Pr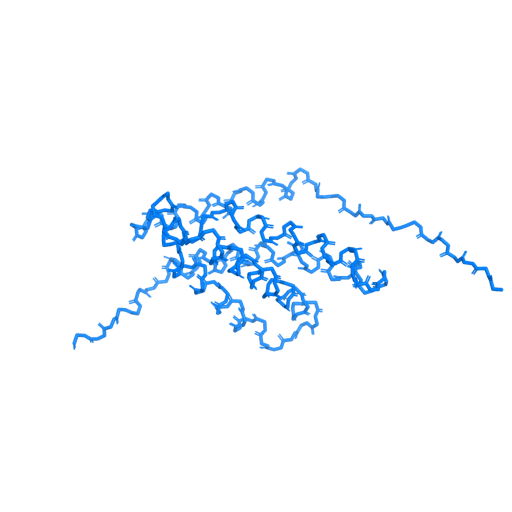otein AF-A0A970MXS3-F1 (afdb_monomer_lite)

Secondary structure (DSSP, 8-state):
-----------PPPHHHHHHHHHHHHHHHHHHHHTT--GGG-TGGGS-HHHHHHHHHHHHHHHHHHHHHHHTT-TTHHHHHHHHHHHHHHTT--HHHHHHHHHHHHHHHHHHS-HHHHHHHHHHHHHHHHHHHHHHHHHHHS---PPP-

Radius of gyration: 16.92 Å; chains: 1; bounding box: 48×37×48 Å

Foldseek 3Di:
DDDPPDPDPPPDDDPVLVVLLVVLLVLLVVLCVVLVHDLVPFLLVVDDPVVNVVVLVVLLVLLLVLLVCQLVVPPCNVVSLLVSLVVCVNRSHHSVSLVVSLVVNLVCLCPPDDPVVSSSSNVSSSVSSSVSSVSNSCVSVDDPPDPDD

Structure (mmCIF, N/CA/C/O backbone):
data_AF-A0A970MXS3-F1
#
_entry.id   AF-A0A970MXS3-F1
#
loop_
_atom_site.group_PDB
_atom_site.id
_atom_site.type_symbol
_atom_site.label_atom_id
_atom_site.label_alt_id
_atom_site.label_comp_id
_atom_site.label_asym_id
_atom_site.label_entity_id
_atom_site.label_seq_id
_atom_site.pdbx_PDB_ins_code
_atom_site.Cartn_x
_atom_site.Cartn_y
_atom_site.Cartn_z
_atom_site.occupancy
_atom_site.B_iso_or_equiv
_atom_site.auth_seq_id
_atom_site.auth_comp_id
_atom_site.auth_asym_id
_atom_site.auth_atom_id
_atom_site.pdbx_PDB_model_num
ATOM 1 N N . MET A 1 1 ? 20.635 -20.385 -32.161 1.00 42.00 1 MET A N 1
ATOM 2 C CA . MET A 1 1 ? 20.250 -19.265 -31.277 1.00 42.00 1 MET A CA 1
ATOM 3 C C . MET A 1 1 ? 20.892 -19.535 -29.928 1.00 42.00 1 MET A C 1
ATOM 5 O O . MET A 1 1 ? 20.682 -20.619 -29.404 1.00 42.00 1 MET A O 1
ATOM 9 N N . GLN A 1 2 ? 21.766 -18.649 -29.449 1.00 39.31 2 GLN A N 1
ATOM 10 C CA . GLN A 1 2 ? 22.330 -18.735 -28.097 1.00 39.31 2 GLN A CA 1
ATOM 11 C C . GLN A 1 2 ? 21.378 -18.011 -27.134 1.00 39.31 2 GLN A C 1
ATOM 13 O O . GLN A 1 2 ? 20.968 -16.900 -27.472 1.00 39.31 2 GLN A O 1
ATOM 18 N N . PRO A 1 3 ? 21.031 -18.592 -25.974 1.00 46.53 3 PRO A N 1
ATOM 19 C CA . PRO A 1 3 ? 20.402 -17.838 -24.901 1.00 46.53 3 PRO A CA 1
ATOM 20 C C . PRO A 1 3 ? 21.452 -16.889 -24.314 1.00 46.53 3 PRO A C 1
ATOM 22 O O . PRO A 1 3 ? 22.537 -17.308 -23.907 1.00 46.53 3 PRO A O 1
ATOM 25 N N . THR A 1 4 ? 21.177 -15.591 -24.352 1.00 46.44 4 THR A N 1
ATOM 26 C CA . THR A 1 4 ? 21.972 -14.595 -23.635 1.00 46.44 4 THR A CA 1
ATOM 27 C C . THR A 1 4 ? 21.473 -14.539 -22.200 1.00 46.44 4 THR A C 1
ATOM 29 O O . THR A 1 4 ? 20.621 -13.713 -21.891 1.00 46.44 4 THR A O 1
ATOM 32 N N . ASP A 1 5 ? 22.007 -15.406 -21.340 1.00 49.50 5 ASP A N 1
ATOM 33 C CA . ASP A 1 5 ? 21.825 -15.317 -19.888 1.00 49.50 5 ASP A CA 1
ATOM 34 C C . ASP A 1 5 ? 22.522 -14.045 -19.383 1.00 49.50 5 ASP A C 1
ATOM 36 O O . ASP A 1 5 ? 23.700 -14.047 -19.011 1.00 49.50 5 ASP A O 1
ATOM 40 N N . LYS A 1 6 ? 21.817 -12.912 -19.421 1.00 47.44 6 LYS A N 1
ATOM 41 C CA . LYS A 1 6 ? 22.222 -11.742 -18.647 1.00 47.44 6 LYS A CA 1
ATOM 42 C C . LYS A 1 6 ? 21.765 -11.983 -17.209 1.00 47.44 6 LYS A C 1
ATOM 44 O O . LYS A 1 6 ? 20.573 -12.164 -16.988 1.00 47.44 6 LYS A O 1
ATOM 49 N N . PRO A 1 7 ? 22.669 -11.981 -16.217 1.00 45.78 7 PRO A N 1
ATOM 50 C CA . PRO A 1 7 ? 22.253 -12.127 -14.833 1.00 45.78 7 PRO A CA 1
ATOM 51 C C . PRO A 1 7 ? 21.389 -10.928 -14.428 1.00 45.78 7 PRO A C 1
ATOM 53 O O . PRO A 1 7 ? 21.851 -9.782 -14.452 1.00 45.78 7 PRO A O 1
ATOM 56 N N . ILE A 1 8 ? 20.144 -11.203 -14.032 1.00 46.97 8 ILE A N 1
ATOM 57 C CA . ILE A 1 8 ? 19.244 -10.223 -13.425 1.00 46.97 8 ILE A CA 1
ATOM 58 C C . ILE A 1 8 ? 19.921 -9.716 -12.152 1.00 46.97 8 ILE A C 1
ATOM 60 O O . ILE A 1 8 ? 20.069 -10.433 -11.160 1.00 46.97 8 ILE A O 1
ATOM 64 N N . THR A 1 9 ? 20.371 -8.463 -12.172 1.00 47.91 9 THR A N 1
ATOM 65 C CA . THR A 1 9 ? 20.892 -7.827 -10.963 1.00 47.91 9 THR A CA 1
ATOM 66 C C . THR A 1 9 ? 19.705 -7.296 -10.176 1.00 47.91 9 THR A C 1
ATOM 68 O O . THR A 1 9 ? 19.300 -6.148 -10.337 1.00 47.91 9 THR A O 1
ATOM 71 N N . ILE A 1 10 ? 19.129 -8.143 -9.322 1.00 52.66 10 ILE A N 1
ATOM 72 C CA . ILE A 1 10 ? 18.113 -7.715 -8.361 1.00 52.66 10 ILE A CA 1
ATOM 73 C C . ILE A 1 10 ? 18.782 -6.715 -7.415 1.00 52.66 10 ILE A C 1
ATOM 75 O O . ILE A 1 10 ? 19.562 -7.102 -6.537 1.00 52.66 10 ILE A O 1
ATOM 79 N N . GLN A 1 11 ? 18.491 -5.422 -7.585 1.00 56.94 11 GLN A N 1
ATOM 80 C CA . GLN A 1 11 ? 18.883 -4.423 -6.598 1.00 56.94 11 GLN A CA 1
ATOM 81 C C . GLN A 1 11 ? 18.167 -4.744 -5.289 1.00 56.94 11 GLN A C 1
ATOM 83 O O . GLN A 1 11 ? 16.942 -4.657 -5.172 1.00 56.94 11 GLN A O 1
ATOM 88 N N . ARG A 1 12 ? 18.952 -5.187 -4.307 1.00 62.56 12 ARG A N 1
ATOM 89 C CA . ARG A 1 12 ? 18.465 -5.400 -2.951 1.00 62.56 12 ARG A CA 1
ATOM 90 C C . ARG A 1 12 ? 18.256 -4.031 -2.302 1.00 62.56 12 ARG A C 1
ATOM 92 O O . ARG A 1 12 ? 19.135 -3.181 -2.462 1.00 62.56 12 ARG A O 1
ATOM 99 N N . PRO A 1 13 ? 17.154 -3.825 -1.559 1.00 67.69 13 PRO A N 1
ATOM 100 C CA . PRO A 1 13 ? 16.963 -2.606 -0.787 1.00 67.69 13 PRO A CA 1
ATOM 101 C C . PRO A 1 13 ? 18.188 -2.341 0.084 1.00 67.69 13 PRO A C 1
ATOM 103 O O . PRO A 1 13 ? 18.711 -3.251 0.737 1.00 67.69 13 PRO A O 1
ATOM 106 N N . THR A 1 14 ? 18.657 -1.102 0.093 1.00 79.81 14 THR A N 1
ATOM 107 C CA . THR A 1 14 ? 19.717 -0.689 1.004 1.00 79.81 14 THR A CA 1
ATOM 108 C C . THR A 1 14 ? 19.168 -0.571 2.427 1.00 79.81 14 THR A C 1
ATOM 110 O O . THR A 1 14 ? 17.960 -0.483 2.659 1.00 79.81 14 THR A O 1
ATOM 113 N N . LEU A 1 15 ? 20.060 -0.514 3.421 1.00 79.62 15 LEU A N 1
ATOM 114 C CA . LEU A 1 15 ? 19.661 -0.202 4.798 1.00 79.62 15 LEU A CA 1
ATOM 115 C C . LEU A 1 15 ? 18.953 1.162 4.895 1.00 79.62 15 LEU A C 1
ATOM 117 O O . LEU A 1 15 ? 18.089 1.342 5.750 1.00 79.62 15 LEU A O 1
ATOM 121 N N . ALA A 1 16 ? 19.319 2.117 4.035 1.00 80.75 16 ALA A N 1
ATOM 122 C CA . ALA A 1 16 ? 18.673 3.421 3.979 1.00 80.75 16 ALA A CA 1
ATOM 123 C C . ALA A 1 16 ? 17.228 3.308 3.468 1.00 80.75 16 ALA A C 1
ATOM 125 O O . ALA A 1 16 ? 16.335 3.891 4.077 1.00 80.75 16 ALA A O 1
ATOM 126 N N . ASP A 1 17 ? 16.989 2.491 2.438 1.00 76.75 17 ASP A N 1
ATOM 127 C CA . ASP A 1 17 ? 15.642 2.246 1.904 1.00 76.75 17 ASP A CA 1
ATOM 128 C C . ASP A 1 17 ? 14.747 1.570 2.947 1.00 76.75 17 ASP A C 1
ATOM 130 O O . ASP A 1 17 ? 13.606 1.978 3.156 1.00 76.75 17 ASP A O 1
ATOM 134 N N . ALA A 1 18 ? 15.288 0.580 3.666 1.00 81.06 18 ALA A N 1
ATOM 135 C CA . ALA A 1 18 ? 14.567 -0.100 4.738 1.00 81.06 18 ALA A CA 1
ATOM 136 C C . ALA A 1 18 ? 14.193 0.855 5.884 1.00 81.06 18 ALA A C 1
ATOM 138 O O . ALA A 1 18 ? 13.062 0.826 6.361 1.00 81.06 18 ALA A O 1
ATOM 139 N N . ARG A 1 19 ? 15.118 1.729 6.307 1.00 85.56 19 ARG A N 1
ATOM 140 C CA . ARG A 1 19 ? 14.845 2.748 7.335 1.00 85.56 19 ARG A CA 1
ATOM 141 C C . ARG A 1 19 ? 13.786 3.741 6.878 1.00 85.56 19 ARG A C 1
ATOM 143 O O . ARG A 1 19 ? 12.831 3.965 7.605 1.00 85.56 19 ARG A O 1
ATOM 150 N N . SER A 1 20 ? 13.916 4.262 5.659 1.00 86.94 20 SER A N 1
ATOM 151 C CA . SER A 1 20 ? 12.940 5.203 5.109 1.00 86.94 20 SER A CA 1
ATOM 152 C C . SER A 1 20 ? 11.537 4.598 5.035 1.00 86.94 20 SER A C 1
ATOM 154 O O . SER A 1 20 ? 10.559 5.299 5.291 1.00 86.94 20 SER A O 1
ATOM 156 N N . LEU A 1 21 ? 11.432 3.308 4.707 1.00 87.00 21 LEU A N 1
ATOM 157 C CA . LEU A 1 21 ? 10.156 2.604 4.685 1.00 87.00 21 LEU A CA 1
ATOM 158 C C . LEU A 1 21 ? 9.565 2.450 6.092 1.00 87.00 21 LEU A C 1
ATOM 160 O O . LEU A 1 21 ? 8.375 2.693 6.272 1.00 87.00 21 LEU A O 1
ATOM 164 N N . ILE A 1 22 ? 10.392 2.099 7.083 1.00 90.31 22 ILE A N 1
ATOM 165 C CA . ILE A 1 22 ? 9.977 2.011 8.491 1.00 90.31 22 ILE A CA 1
ATOM 166 C C . ILE A 1 22 ? 9.467 3.365 8.987 1.00 90.31 22 ILE A C 1
ATOM 168 O O . ILE A 1 22 ? 8.373 3.421 9.539 1.00 90.31 22 ILE A O 1
ATOM 172 N N . ASP A 1 23 ? 10.207 4.449 8.748 1.00 92.44 23 ASP A N 1
ATOM 173 C CA . ASP A 1 23 ? 9.807 5.791 9.183 1.00 92.44 23 ASP A CA 1
ATOM 174 C C . ASP A 1 23 ? 8.430 6.162 8.606 1.00 92.44 23 ASP A C 1
ATOM 176 O O . ASP A 1 23 ? 7.538 6.586 9.334 1.00 92.44 23 ASP A O 1
ATOM 180 N N . LYS A 1 24 ? 8.192 5.866 7.322 1.00 91.88 24 LYS A N 1
ATOM 181 C CA . LYS A 1 24 ? 6.896 6.113 6.669 1.00 91.88 24 LYS A CA 1
ATOM 182 C C . LYS A 1 24 ? 5.756 5.239 7.187 1.00 91.88 24 LYS A C 1
ATOM 184 O O . LYS A 1 24 ? 4.606 5.672 7.185 1.00 91.88 24 LYS A O 1
ATOM 189 N N . MET A 1 25 ? 6.041 4.010 7.613 1.00 93.81 25 MET A N 1
ATOM 190 C CA . MET A 1 25 ? 5.040 3.175 8.282 1.00 93.81 25 MET A CA 1
ATOM 191 C C . MET A 1 25 ? 4.671 3.741 9.652 1.00 93.81 25 MET A C 1
ATOM 193 O O . MET A 1 25 ? 3.494 3.754 10.002 1.00 93.81 25 MET A O 1
ATOM 197 N N . LEU A 1 26 ? 5.661 4.219 10.408 1.00 94.06 26 LEU A N 1
ATOM 198 C CA . LEU A 1 26 ? 5.432 4.852 11.704 1.00 94.06 26 LEU A CA 1
ATOM 199 C C . LEU A 1 26 ? 4.638 6.154 11.547 1.00 94.06 26 LEU A C 1
ATOM 201 O O . LEU A 1 26 ? 3.719 6.393 12.327 1.00 94.06 26 LEU A O 1
ATOM 205 N N . ASP A 1 27 ? 4.918 6.944 10.508 1.00 94.56 27 ASP A N 1
ATOM 206 C CA . ASP A 1 27 ? 4.131 8.133 10.168 1.00 94.56 27 ASP A CA 1
ATOM 207 C C . ASP A 1 27 ? 2.667 7.775 9.866 1.00 94.56 27 ASP A C 1
ATOM 209 O O . ASP A 1 27 ? 1.751 8.440 10.351 1.00 94.56 27 ASP A O 1
ATOM 213 N N . TYR A 1 28 ? 2.429 6.697 9.110 1.00 93.75 28 TYR A N 1
ATOM 214 C CA . TYR A 1 28 ? 1.083 6.189 8.833 1.00 93.75 28 TYR A CA 1
ATOM 215 C C . TYR A 1 28 ? 0.339 5.782 10.113 1.00 93.75 28 TYR A C 1
ATOM 217 O O . TYR A 1 28 ? -0.803 6.194 10.327 1.00 93.75 28 TYR A O 1
ATOM 225 N N . GLU A 1 29 ? 0.984 5.010 10.988 1.00 93.38 29 GLU A N 1
ATOM 226 C CA . GLU A 1 29 ? 0.389 4.587 12.260 1.00 93.38 29 GLU A CA 1
ATOM 227 C C . GLU A 1 29 ? 0.106 5.777 13.184 1.00 93.38 29 GLU A C 1
ATOM 229 O O . GLU A 1 29 ? -0.965 5.852 13.792 1.00 93.38 29 GLU A O 1
ATOM 234 N N . ALA A 1 30 ? 1.025 6.742 13.249 1.00 93.69 30 ALA A N 1
ATOM 235 C CA . ALA A 1 30 ? 0.845 7.969 14.013 1.00 93.69 30 ALA A CA 1
ATOM 236 C C . ALA A 1 30 ? -0.312 8.817 13.461 1.00 93.69 30 ALA A C 1
ATOM 238 O O . ALA A 1 30 ? -1.129 9.318 14.234 1.00 93.69 30 ALA A O 1
ATOM 239 N N . ALA A 1 31 ? -0.430 8.947 12.136 1.00 92.19 31 ALA A N 1
ATOM 240 C CA . ALA A 1 31 ? -1.533 9.660 11.495 1.00 92.19 31 ALA A CA 1
ATOM 241 C C . ALA A 1 31 ? -2.890 8.997 11.786 1.00 92.19 31 ALA A C 1
ATOM 243 O O . ALA A 1 31 ? -3.857 9.687 12.119 1.00 92.19 31 ALA A O 1
ATOM 244 N N . ALA A 1 32 ? -2.959 7.662 11.733 1.00 90.25 32 ALA A N 1
ATOM 245 C CA . ALA A 1 32 ? -4.165 6.912 12.077 1.00 90.25 32 ALA A CA 1
ATOM 246 C C . ALA A 1 32 ? -4.562 7.133 13.545 1.00 90.25 32 ALA A C 1
ATOM 248 O O . ALA A 1 32 ? -5.713 7.481 13.832 1.00 90.25 32 ALA A O 1
ATOM 249 N N . LEU A 1 33 ? -3.596 7.030 14.464 1.00 91.44 33 LEU A N 1
ATOM 250 C CA . LEU A 1 33 ? -3.806 7.277 15.890 1.00 91.44 33 LEU A CA 1
ATOM 251 C C . LEU A 1 33 ? -4.299 8.705 16.159 1.00 91.44 33 LEU A C 1
ATOM 253 O O . LEU A 1 33 ? -5.243 8.894 16.925 1.00 91.44 33 LEU A O 1
ATOM 257 N N . ASN A 1 34 ? -3.716 9.707 15.497 1.00 91.25 34 ASN A N 1
ATOM 258 C CA . ASN A 1 34 ? -4.123 11.110 15.629 1.00 91.25 34 ASN A CA 1
ATOM 259 C C . ASN A 1 34 ? -5.564 11.360 15.151 1.00 91.25 34 ASN A C 1
ATOM 261 O O . ASN A 1 34 ? -6.225 12.271 15.649 1.00 91.25 34 ASN A O 1
ATOM 265 N N . ARG A 1 35 ? -6.079 10.534 14.231 1.00 86.94 35 ARG A N 1
ATOM 266 C CA . ARG A 1 35 ? -7.492 10.528 13.816 1.00 86.94 35 ARG A CA 1
ATOM 267 C C . ARG A 1 35 ? -8.408 9.680 14.703 1.00 86.94 35 ARG A C 1
ATOM 269 O O . ARG A 1 35 ? -9.602 9.589 14.424 1.00 86.94 35 ARG A O 1
ATOM 276 N N . GLY A 1 36 ? -7.881 9.063 15.758 1.00 87.06 36 GLY A N 1
ATOM 277 C CA . GLY A 1 36 ? -8.635 8.156 16.623 1.00 87.06 36 GLY A CA 1
ATOM 278 C C . GLY A 1 36 ? -8.961 6.812 15.964 1.00 87.06 36 GLY A C 1
ATOM 279 O O . GLY A 1 36 ? -9.880 6.125 16.408 1.00 87.06 36 GLY A O 1
ATOM 280 N N . ILE A 1 37 ? -8.238 6.436 14.905 1.00 88.00 37 ILE A N 1
ATOM 281 C CA . ILE A 1 37 ? -8.378 5.134 14.254 1.00 88.00 37 ILE A CA 1
ATOM 282 C C . ILE A 1 37 ? -7.485 4.134 14.983 1.00 88.00 37 ILE A C 1
ATOM 284 O O . ILE A 1 37 ? -6.259 4.238 14.964 1.00 88.00 37 ILE A O 1
ATOM 288 N N . ASP A 1 38 ? -8.107 3.132 15.596 1.00 86.50 38 ASP A N 1
ATOM 289 C CA . ASP A 1 38 ? -7.399 2.001 16.182 1.00 86.50 38 ASP A CA 1
ATOM 290 C C . ASP A 1 38 ? -7.187 0.899 15.133 1.00 86.50 38 ASP A C 1
ATOM 292 O O . ASP A 1 38 ? -8.091 0.122 14.811 1.00 86.50 38 ASP A O 1
ATOM 296 N N . LEU A 1 39 ? -5.962 0.813 14.609 1.00 86.81 39 LEU A N 1
ATOM 297 C CA . LEU A 1 39 ? -5.576 -0.214 13.637 1.00 86.81 39 LEU A CA 1
ATOM 298 C C . LEU A 1 39 ? -5.611 -1.636 14.235 1.00 86.81 39 LEU A C 1
ATOM 300 O O . LEU A 1 39 ? -5.764 -2.607 13.489 1.00 86.81 39 LEU A O 1
ATOM 304 N N . SER A 1 40 ? -5.523 -1.785 15.564 1.00 83.00 40 SER A N 1
ATOM 305 C CA . SER A 1 40 ? -5.564 -3.093 16.237 1.00 83.00 40 SER A CA 1
ATOM 306 C C . SER A 1 40 ? -6.973 -3.696 16.308 1.00 83.00 40 SER A C 1
ATOM 308 O O . SER A 1 40 ? -7.116 -4.919 16.318 1.00 83.00 40 SER A O 1
ATOM 310 N N . SER A 1 41 ? -8.016 -2.858 16.264 1.00 83.00 41 SER A N 1
ATOM 311 C CA . SER A 1 41 ? -9.432 -3.255 16.203 1.00 83.00 41 SER A CA 1
ATOM 312 C C . SER A 1 41 ? -10.105 -2.886 14.869 1.00 83.00 41 SER A C 1
ATOM 314 O O . SER A 1 41 ? -11.325 -2.690 14.782 1.00 83.00 41 SER A O 1
ATOM 316 N N . SER A 1 42 ? -9.295 -2.834 13.807 1.00 85.56 42 SER A N 1
ATOM 317 C CA . SER A 1 42 ? -9.667 -2.411 12.454 1.00 85.56 42 SER A CA 1
ATOM 318 C C . SER A 1 42 ? -10.872 -3.145 11.865 1.00 85.56 42 SER A C 1
ATOM 320 O O . SER A 1 42 ? -11.155 -4.301 12.193 1.00 85.56 42 SER A O 1
ATOM 322 N N . ARG A 1 43 ? -11.563 -2.512 10.906 1.00 87.56 43 ARG A N 1
ATOM 323 C CA . ARG A 1 43 ? -12.599 -3.182 10.101 1.00 87.56 43 ARG A CA 1
ATOM 324 C C . ARG A 1 43 ? -12.034 -4.414 9.391 1.00 87.56 43 ARG A C 1
ATOM 326 O O . ARG A 1 43 ? -12.711 -5.437 9.339 1.00 87.56 43 ARG A O 1
ATOM 333 N N . PHE A 1 44 ? -10.785 -4.344 8.933 1.00 91.75 44 PHE A N 1
ATOM 334 C CA . PHE A 1 44 ? -10.057 -5.487 8.386 1.00 91.75 44 PHE A CA 1
ATOM 335 C C . PHE A 1 44 ? -10.018 -6.689 9.345 1.00 91.75 44 PHE A C 1
ATOM 337 O O . PHE A 1 44 ? -10.277 -7.817 8.928 1.00 91.75 44 PHE A O 1
ATOM 344 N N . SER A 1 45 ? -9.759 -6.466 10.640 1.00 89.50 45 SER A N 1
ATOM 345 C CA . SER A 1 45 ? -9.706 -7.541 11.646 1.00 89.50 45 SER A CA 1
ATOM 346 C C . SER A 1 45 ? -11.047 -8.258 11.862 1.00 89.50 45 SER A C 1
ATOM 348 O O . SER A 1 45 ? -11.067 -9.408 12.301 1.00 89.50 45 SER A O 1
ATOM 350 N N . LYS A 1 46 ? -12.162 -7.595 11.523 1.00 92.12 46 LYS A N 1
ATOM 351 C CA . LYS A 1 46 ? -13.533 -8.106 11.683 1.00 92.12 46 LYS A CA 1
ATOM 352 C C . LYS A 1 46 ? -14.014 -8.939 10.493 1.00 92.12 46 LYS A C 1
ATOM 354 O O . LYS A 1 46 ? -15.057 -9.578 10.595 1.00 92.12 46 LYS A O 1
ATOM 359 N N . LEU A 1 47 ? -13.277 -8.933 9.384 1.00 93.62 47 LEU A N 1
ATOM 360 C CA . LEU A 1 47 ? -13.576 -9.753 8.216 1.00 93.62 47 LEU A CA 1
ATOM 361 C C . LEU A 1 47 ? -13.335 -11.242 8.500 1.00 93.62 47 LEU A C 1
ATOM 363 O O . LEU A 1 47 ? -12.407 -11.637 9.217 1.00 93.62 47 LEU A O 1
ATOM 367 N N . THR A 1 48 ? -14.128 -12.095 7.859 1.00 96.50 48 THR A N 1
ATOM 368 C CA . THR A 1 48 ? -13.881 -13.538 7.820 1.00 96.50 48 THR A CA 1
ATOM 369 C C . THR A 1 48 ? -12.542 -13.848 7.148 1.00 96.50 48 THR A C 1
ATOM 371 O O . THR A 1 48 ? -11.917 -13.013 6.488 1.00 96.50 48 THR A O 1
ATOM 374 N N . SER A 1 49 ? -12.060 -15.084 7.296 1.00 95.62 49 SER A N 1
ATOM 375 C CA . SER A 1 49 ? -10.811 -15.477 6.634 1.00 95.62 49 SER A CA 1
ATOM 376 C C . SER A 1 49 ? -10.894 -15.379 5.106 1.00 95.62 49 SER A C 1
ATOM 378 O O . SER A 1 49 ? -9.904 -15.004 4.484 1.00 95.62 49 SER A O 1
ATOM 380 N N . ALA A 1 50 ? -12.047 -15.703 4.513 1.00 97.00 50 ALA A N 1
ATOM 381 C CA . ALA A 1 50 ? -12.247 -15.637 3.067 1.00 97.00 50 ALA A CA 1
ATOM 382 C C . ALA A 1 50 ? -12.287 -14.185 2.565 1.00 97.00 50 ALA A C 1
ATOM 384 O O . ALA A 1 50 ? -11.613 -13.852 1.596 1.00 97.00 50 ALA A O 1
ATOM 385 N N . GLU A 1 51 ? -13.000 -13.299 3.265 1.00 96.88 51 GLU A N 1
ATOM 386 C CA . GLU A 1 51 ? -13.053 -11.873 2.914 1.00 96.88 51 GLU A CA 1
ATOM 387 C C . GLU A 1 51 ? -11.677 -11.207 3.018 1.00 96.88 51 GLU A C 1
ATOM 389 O O . GLU A 1 51 ? -11.313 -10.414 2.154 1.00 96.88 51 GLU A O 1
ATOM 394 N N . ARG A 1 52 ? -10.867 -11.566 4.025 1.00 95.56 52 ARG A N 1
ATOM 395 C CA . ARG A 1 52 ? -9.483 -11.071 4.120 1.00 95.56 52 ARG A CA 1
ATOM 396 C C . ARG A 1 52 ? -8.617 -11.541 2.961 1.00 95.56 52 ARG A C 1
ATOM 398 O O . ARG A 1 52 ? -7.792 -10.772 2.486 1.00 95.56 52 ARG A O 1
ATOM 405 N N . GLN A 1 53 ? -8.772 -12.787 2.519 1.00 96.00 53 GLN A N 1
ATOM 406 C CA . GLN A 1 53 ? -8.032 -13.296 1.362 1.00 96.00 53 GLN A CA 1
ATOM 407 C C . GLN A 1 53 ? -8.438 -12.573 0.079 1.00 96.00 53 GLN A C 1
ATOM 409 O O . GLN A 1 53 ? -7.559 -12.162 -0.673 1.00 96.00 53 GLN A O 1
ATOM 414 N N . LEU A 1 54 ? -9.742 -12.366 -0.130 1.00 96.56 54 LEU A N 1
ATOM 415 C CA . LEU A 1 54 ? -10.258 -11.608 -1.267 1.00 96.56 54 LEU A CA 1
ATOM 416 C C . LEU A 1 54 ? -9.690 -10.183 -1.278 1.00 96.56 54 LEU A C 1
ATOM 418 O O . LEU A 1 54 ? -9.119 -9.760 -2.277 1.00 96.56 54 LEU A O 1
ATOM 422 N N . LEU A 1 55 ? -9.780 -9.479 -0.148 1.00 96.31 55 LEU A N 1
ATOM 423 C CA . LEU A 1 55 ? -9.290 -8.110 -0.037 1.00 96.31 55 LEU A CA 1
ATOM 424 C C . LEU A 1 55 ? -7.771 -8.025 -0.214 1.00 96.31 55 LEU A C 1
ATOM 426 O O . LEU A 1 55 ? -7.291 -7.119 -0.879 1.00 96.31 55 LEU A O 1
ATOM 430 N N . ARG A 1 56 ? -6.992 -8.964 0.337 1.00 96.94 56 ARG A N 1
ATOM 431 C CA . ARG A 1 56 ? -5.539 -9.008 0.099 1.00 96.94 56 ARG A CA 1
ATOM 432 C C . ARG A 1 56 ? -5.216 -9.203 -1.378 1.00 96.94 56 ARG A C 1
ATOM 434 O O . ARG A 1 56 ? -4.329 -8.529 -1.884 1.00 96.94 56 ARG A O 1
ATOM 441 N N . ALA A 1 57 ? -5.931 -10.093 -2.066 1.00 96.81 57 ALA A N 1
ATOM 442 C CA . ALA A 1 57 ? -5.745 -10.298 -3.499 1.00 96.81 57 ALA A CA 1
ATOM 443 C C . ALA A 1 57 ? -6.088 -9.030 -4.300 1.00 96.81 57 ALA A C 1
ATOM 445 O O . ALA A 1 57 ? -5.345 -8.658 -5.203 1.00 96.81 57 ALA A O 1
ATOM 446 N N . GLU A 1 58 ? -7.166 -8.337 -3.928 1.00 97.31 58 GLU A N 1
ATOM 447 C CA . GLU A 1 58 ? -7.556 -7.054 -4.519 1.00 97.31 58 GLU A CA 1
ATOM 448 C C . GLU A 1 58 ? -6.494 -5.971 -4.287 1.00 97.31 58 GLU A C 1
ATOM 450 O O . GLU A 1 58 ? -6.060 -5.329 -5.236 1.00 97.31 58 GLU A O 1
ATOM 455 N N . LEU A 1 59 ? -6.005 -5.822 -3.052 1.00 97.50 59 LEU A N 1
ATOM 456 C CA . LEU A 1 59 ? -4.951 -4.864 -2.712 1.00 97.50 59 LEU A CA 1
ATOM 457 C C . LEU A 1 59 ? -3.660 -5.132 -3.493 1.00 97.50 59 LEU A C 1
ATOM 459 O O . LEU A 1 59 ? -3.010 -4.190 -3.939 1.00 97.50 59 LEU A O 1
ATOM 463 N N . VAL A 1 60 ? -3.293 -6.402 -3.676 1.00 96.94 60 VAL A N 1
ATOM 464 C CA . VAL A 1 60 ? -2.126 -6.793 -4.477 1.00 96.94 60 VAL A CA 1
ATOM 465 C C . VAL A 1 60 ? -2.331 -6.428 -5.946 1.00 96.94 60 VAL A C 1
ATOM 467 O O . VAL A 1 60 ? -1.454 -5.812 -6.548 1.00 96.94 60 VAL A O 1
ATOM 470 N N . ALA A 1 61 ? -3.494 -6.738 -6.521 1.00 95.62 61 ALA A N 1
ATOM 471 C CA . ALA A 1 61 ? -3.803 -6.385 -7.905 1.00 95.62 61 ALA A CA 1
ATOM 472 C C . ALA A 1 61 ? -3.797 -4.861 -8.129 1.00 95.62 61 ALA A C 1
ATOM 474 O O . ALA A 1 61 ? -3.179 -4.377 -9.079 1.00 95.62 61 ALA A O 1
ATOM 475 N N . ASP A 1 62 ? -4.421 -4.099 -7.230 1.00 96.06 62 ASP A N 1
ATOM 476 C CA . ASP A 1 62 ? -4.436 -2.636 -7.284 1.00 96.06 62 ASP A CA 1
ATOM 477 C C . ASP A 1 62 ? -3.026 -2.051 -7.163 1.00 96.06 62 ASP A C 1
ATOM 479 O O . ASP A 1 62 ? -2.668 -1.129 -7.894 1.00 96.06 62 ASP A O 1
ATOM 483 N N . TYR A 1 63 ? -2.194 -2.606 -6.279 1.00 96.44 63 TYR A N 1
ATOM 484 C CA . TYR A 1 63 ? -0.818 -2.159 -6.098 1.00 96.44 63 TYR A CA 1
ATOM 485 C C . TYR A 1 63 ? 0.050 -2.424 -7.336 1.00 96.44 63 TYR A C 1
ATOM 487 O O . TYR A 1 63 ? 0.855 -1.576 -7.739 1.00 96.44 63 TYR A O 1
ATOM 495 N N . ILE A 1 64 ? -0.112 -3.589 -7.966 1.00 93.56 64 ILE A N 1
ATOM 496 C CA . ILE A 1 64 ? 0.549 -3.908 -9.234 1.00 93.56 64 ILE A CA 1
ATOM 497 C C . ILE A 1 64 ? 0.116 -2.894 -10.299 1.00 93.56 64 ILE A C 1
ATOM 499 O O . ILE A 1 64 ? 0.974 -2.264 -10.920 1.00 93.56 64 ILE A O 1
ATOM 503 N N . ASN A 1 65 ? -1.189 -2.652 -10.450 1.00 92.31 65 ASN A N 1
ATOM 504 C CA . ASN A 1 65 ? -1.719 -1.663 -11.393 1.00 92.31 65 ASN A CA 1
ATOM 505 C C . ASN A 1 65 ? -1.168 -0.254 -11.128 1.00 92.31 65 ASN A C 1
ATOM 507 O O . ASN A 1 65 ? -0.718 0.410 -12.060 1.00 92.31 65 ASN A O 1
ATOM 511 N N . LEU A 1 66 ? -1.106 0.175 -9.866 1.00 93.94 66 LEU A N 1
ATOM 512 C CA . LEU A 1 66 ? -0.476 1.435 -9.466 1.00 93.94 66 LEU A CA 1
ATOM 513 C C . LEU A 1 66 ? 0.991 1.510 -9.888 1.00 93.94 66 LEU A C 1
ATOM 515 O O . LEU A 1 66 ? 1.445 2.539 -10.390 1.00 93.94 66 LEU A O 1
ATOM 519 N N . SER A 1 67 ? 1.728 0.415 -9.712 1.00 92.50 67 SER A N 1
ATOM 520 C CA . SER A 1 67 ? 3.142 0.322 -10.081 1.00 92.50 67 SER A CA 1
ATOM 521 C C . SER A 1 67 ? 3.334 0.444 -11.596 1.00 92.50 67 SER A C 1
ATOM 523 O O . SER A 1 67 ? 4.252 1.138 -12.045 1.00 92.50 67 SE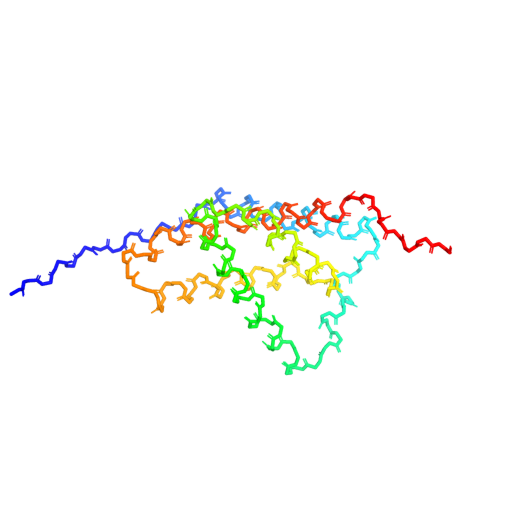R A O 1
ATOM 525 N N . PHE A 1 68 ? 2.438 -0.149 -12.389 1.00 89.69 68 PHE A N 1
ATOM 526 C CA . PHE A 1 68 ? 2.389 0.025 -13.843 1.00 89.69 68 PHE A CA 1
ATOM 527 C C . PHE A 1 68 ? 2.034 1.459 -14.249 1.00 89.69 68 PHE A C 1
ATOM 529 O O . PHE A 1 68 ? 2.738 2.046 -15.075 1.00 89.69 68 PHE A O 1
ATOM 536 N N . SER A 1 69 ? 0.978 2.038 -13.667 1.00 88.31 69 SER A N 1
ATOM 537 C CA . SER A 1 69 ? 0.555 3.421 -13.922 1.00 88.31 69 SER A CA 1
ATOM 538 C C . SER A 1 69 ? 1.689 4.402 -13.623 1.00 88.31 69 SER A C 1
ATOM 540 O O . SER A 1 69 ? 1.973 5.287 -14.431 1.00 88.31 69 SER A O 1
ATOM 542 N N . LYS A 1 70 ? 2.411 4.194 -12.515 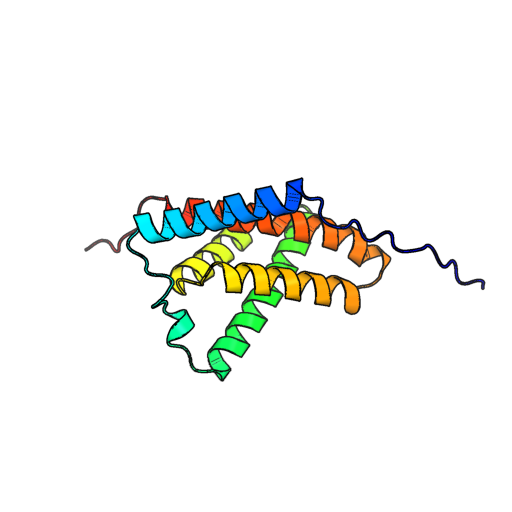1.00 85.56 70 LYS A N 1
ATOM 543 C CA . LYS A 1 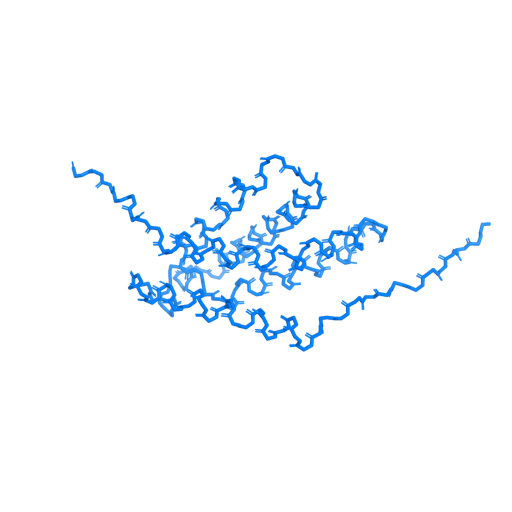70 ? 3.591 4.983 -12.152 1.00 85.56 70 LYS A CA 1
ATOM 544 C C . LYS A 1 70 ? 4.730 4.823 -13.153 1.00 85.56 70 LYS A C 1
ATOM 546 O O . LYS A 1 70 ? 5.310 5.823 -13.566 1.00 85.56 70 LYS A O 1
ATOM 551 N N . ASN A 1 71 ? 5.028 3.588 -13.564 1.00 85.62 71 ASN A N 1
ATOM 552 C CA . ASN A 1 71 ? 6.111 3.306 -14.509 1.00 85.62 71 ASN A CA 1
ATOM 553 C C . ASN A 1 71 ? 5.864 3.996 -15.858 1.00 85.62 71 ASN A C 1
ATOM 555 O O . ASN A 1 71 ? 6.765 4.569 -16.461 1.00 85.62 71 ASN A O 1
ATOM 559 N N . ARG A 1 72 ? 4.606 3.982 -16.311 1.00 86.81 72 ARG A N 1
ATOM 560 C CA . ARG A 1 72 ? 4.181 4.544 -17.599 1.00 86.81 72 ARG A CA 1
ATOM 561 C C . ARG A 1 72 ? 3.872 6.044 -17.544 1.00 86.81 72 ARG A C 1
ATOM 563 O O . ARG A 1 72 ? 3.440 6.589 -18.556 1.00 86.81 72 ARG A O 1
ATOM 570 N N . ALA A 1 73 ? 4.067 6.698 -16.393 1.00 81.19 73 ALA A N 1
ATOM 571 C CA . ALA A 1 73 ? 3.658 8.084 -16.145 1.00 81.19 73 ALA A CA 1
ATOM 572 C C . ALA A 1 73 ? 2.203 8.350 -16.585 1.00 81.19 73 ALA A C 1
ATOM 574 O O . ALA A 1 73 ? 1.898 9.354 -17.230 1.00 81.19 73 ALA A O 1
ATOM 575 N N . ALA A 1 74 ? 1.309 7.405 -16.286 1.00 80.19 74 ALA A N 1
ATOM 576 C CA . ALA A 1 74 ? -0.080 7.478 -16.699 1.00 80.19 74 ALA A CA 1
ATOM 577 C C . ALA A 1 74 ? -0.812 8.607 -15.955 1.00 80.19 74 ALA A C 1
ATOM 579 O O . ALA A 1 74 ? -0.649 8.789 -14.748 1.00 80.19 74 ALA A O 1
ATOM 580 N N . ASN A 1 75 ? -1.664 9.345 -16.673 1.00 80.25 75 ASN A N 1
ATOM 581 C CA . ASN A 1 75 ? -2.366 10.524 -16.143 1.00 80.25 75 ASN A CA 1
ATOM 582 C C . ASN A 1 75 ? -3.328 10.210 -14.982 1.00 80.25 75 ASN A C 1
ATOM 584 O O . ASN A 1 75 ? -3.790 11.125 -14.309 1.00 80.25 75 ASN A O 1
ATOM 588 N N . ASN A 1 76 ? -3.670 8.939 -14.774 1.00 87.56 76 ASN A N 1
ATOM 589 C CA . ASN A 1 76 ? -4.558 8.476 -13.713 1.00 87.56 76 ASN A CA 1
ATOM 590 C C . ASN A 1 76 ? -3.821 8.021 -12.446 1.00 87.56 76 ASN A C 1
ATOM 592 O O . ASN A 1 76 ? -4.496 7.648 -11.496 1.00 87.56 76 ASN A O 1
ATOM 596 N N . PHE A 1 77 ? -2.483 8.068 -12.392 1.00 90.50 77 PHE A N 1
ATOM 597 C CA . PHE A 1 77 ? -1.733 7.583 -11.227 1.00 90.50 77 PHE A CA 1
ATOM 598 C C . PHE A 1 77 ? -2.198 8.223 -9.910 1.00 90.50 77 PHE A C 1
ATOM 600 O O . PHE A 1 77 ? -2.450 7.506 -8.948 1.00 90.50 77 PHE A O 1
ATOM 607 N N . ASP A 1 78 ? -2.361 9.549 -9.872 1.00 89.62 78 ASP A N 1
ATOM 608 C CA . ASP A 1 78 ? -2.776 10.251 -8.649 1.00 89.62 78 ASP A CA 1
ATOM 609 C C . ASP A 1 78 ? -4.210 9.889 -8.231 1.00 89.62 78 ASP A C 1
ATOM 611 O O . ASP A 1 78 ? -4.503 9.773 -7.042 1.00 89.62 78 ASP A O 1
ATOM 615 N N . TYR A 1 79 ? -5.096 9.663 -9.206 1.00 90.25 79 TYR A N 1
ATOM 616 C CA . TYR A 1 79 ? -6.465 9.219 -8.950 1.00 90.25 79 TYR A CA 1
ATOM 617 C C . TYR A 1 79 ? -6.496 7.787 -8.407 1.00 90.25 79 TYR A C 1
ATOM 619 O O . TYR A 1 79 ? -7.119 7.530 -7.379 1.00 90.25 79 TYR A O 1
ATOM 627 N N . ASP A 1 80 ? -5.785 6.864 -9.057 1.00 92.81 80 ASP A N 1
ATOM 628 C CA . ASP A 1 80 ? -5.681 5.473 -8.615 1.00 92.81 80 ASP A CA 1
ATOM 629 C C . ASP A 1 80 ? -5.059 5.408 -7.209 1.00 92.81 80 ASP A C 1
ATOM 631 O O . ASP A 1 80 ? -5.506 4.637 -6.358 1.00 92.81 80 ASP A O 1
ATOM 635 N N . LEU A 1 81 ? -4.048 6.247 -6.944 1.00 94.75 81 LEU A N 1
ATOM 636 C CA . LEU A 1 81 ? -3.398 6.362 -5.641 1.00 94.75 81 LEU A CA 1
ATOM 637 C C . LEU A 1 81 ? -4.401 6.816 -4.584 1.00 94.75 81 LEU A C 1
ATOM 639 O O . LEU A 1 81 ? -4.471 6.212 -3.516 1.00 94.75 81 LEU A O 1
ATOM 643 N N . GLN A 1 82 ? -5.194 7.845 -4.883 1.00 93.38 82 GLN A N 1
ATOM 644 C CA . GLN A 1 82 ? -6.225 8.330 -3.975 1.00 93.38 82 GLN A CA 1
ATOM 645 C C . GLN A 1 82 ? -7.239 7.225 -3.646 1.00 93.38 82 GLN A C 1
ATOM 647 O O . GLN A 1 82 ? -7.481 6.974 -2.466 1.00 93.38 82 GLN A O 1
ATOM 652 N N . VAL A 1 83 ? -7.777 6.532 -4.655 1.00 93.38 83 VAL A N 1
ATOM 653 C CA . VAL A 1 83 ? -8.750 5.436 -4.474 1.00 93.38 83 VAL A CA 1
ATOM 654 C C . VAL A 1 83 ? -8.158 4.302 -3.634 1.00 93.38 83 VAL A C 1
ATOM 656 O O . VAL A 1 83 ? -8.813 3.760 -2.740 1.00 93.38 83 VAL A O 1
ATOM 659 N N . PHE A 1 84 ? -6.896 3.955 -3.881 1.00 95.69 84 PHE A N 1
ATOM 660 C CA . PHE A 1 84 ? -6.190 2.943 -3.105 1.00 95.69 84 PHE A CA 1
ATOM 661 C C . PHE A 1 84 ? -6.021 3.368 -1.640 1.00 95.69 84 PHE A C 1
ATOM 663 O O . PHE A 1 84 ? -6.332 2.602 -0.725 1.00 95.69 84 PHE A O 1
ATOM 670 N N . CYS A 1 85 ? -5.597 4.609 -1.397 1.00 95.12 85 CYS A N 1
ATOM 671 C CA . CYS A 1 85 ? -5.448 5.163 -0.054 1.00 95.12 85 CYS A CA 1
ATOM 672 C C . CYS A 1 85 ? -6.794 5.289 0.683 1.00 95.12 85 CYS A C 1
ATOM 674 O O . CYS A 1 85 ? -6.849 5.034 1.886 1.00 95.12 85 CYS A O 1
ATOM 676 N N . GLU A 1 86 ? -7.883 5.642 -0.004 1.00 92.75 86 GLU A N 1
ATOM 677 C CA . GLU A 1 86 ? -9.246 5.648 0.551 1.00 92.75 86 GLU A CA 1
ATOM 678 C C . GLU A 1 86 ? -9.656 4.246 1.013 1.00 92.75 86 GLU A C 1
ATOM 680 O O . GLU A 1 86 ? -10.029 4.070 2.172 1.00 92.75 86 GLU A O 1
ATOM 685 N N . LYS A 1 87 ? -9.460 3.220 0.173 1.00 94.44 87 LYS A N 1
ATOM 686 C CA . LYS A 1 87 ? -9.729 1.815 0.526 1.00 94.44 87 LYS A CA 1
ATOM 687 C C . LYS A 1 87 ? -8.953 1.368 1.768 1.00 94.44 87 LYS A C 1
ATOM 689 O O . LYS A 1 87 ? -9.509 0.716 2.655 1.00 94.44 87 LYS A O 1
ATOM 694 N N . ILE A 1 88 ? -7.675 1.737 1.858 1.00 94.38 88 ILE A N 1
ATOM 695 C CA . ILE A 1 88 ? -6.815 1.455 3.017 1.00 94.38 88 ILE A CA 1
ATOM 696 C C . ILE A 1 88 ? -7.370 2.107 4.287 1.00 94.38 88 ILE A C 1
ATOM 698 O O . ILE A 1 88 ? -7.457 1.454 5.332 1.00 94.38 88 ILE A O 1
ATOM 702 N N . CYS A 1 89 ? -7.758 3.381 4.199 1.00 89.75 89 CYS A N 1
ATOM 703 C CA . CYS A 1 89 ? -8.296 4.138 5.326 1.00 89.75 89 CYS A CA 1
ATOM 704 C C . CYS A 1 89 ? -9.657 3.590 5.784 1.00 89.75 89 CYS A C 1
ATOM 706 O O . CYS A 1 89 ? -9.849 3.359 6.980 1.00 89.75 89 CYS A O 1
ATOM 708 N N . ASP A 1 90 ? -10.557 3.293 4.845 1.00 90.06 90 ASP A N 1
ATOM 709 C CA . ASP A 1 90 ? -11.899 2.749 5.095 1.00 90.06 90 ASP A CA 1
ATOM 710 C C . ASP A 1 90 ? -11.872 1.372 5.762 1.00 90.06 90 ASP A C 1
ATOM 712 O O . ASP A 1 90 ? -12.759 1.012 6.545 1.00 90.06 90 ASP A O 1
ATOM 716 N N . MET A 1 91 ? -10.850 0.575 5.449 1.00 91.38 91 MET A N 1
ATOM 717 C CA . MET A 1 91 ? -10.621 -0.722 6.079 1.00 91.38 91 MET A CA 1
ATOM 718 C C . MET A 1 91 ? -9.835 -0.617 7.390 1.00 91.38 91 MET A C 1
ATOM 720 O O . MET A 1 91 ? -9.742 -1.612 8.120 1.00 91.38 91 MET A O 1
ATOM 724 N N . SER A 1 92 ? -9.309 0.574 7.700 1.00 91.88 92 SER A N 1
ATOM 725 C CA . SER A 1 92 ? -8.350 0.820 8.782 1.00 91.88 92 SER A CA 1
ATOM 726 C C . SER A 1 92 ? -7.213 -0.202 8.730 1.00 91.88 92 SER A C 1
ATOM 728 O O . SER A 1 92 ? -6.907 -0.866 9.719 1.00 91.88 92 SER A O 1
ATOM 730 N N . LEU A 1 93 ? -6.675 -0.417 7.528 1.00 94.06 93 LEU A N 1
ATOM 731 C CA . LEU A 1 93 ? -5.781 -1.529 7.248 1.00 94.06 93 LEU A CA 1
ATOM 732 C C . LEU A 1 93 ? -4.458 -1.371 8.024 1.00 94.06 93 LEU A C 1
ATOM 734 O O . LEU A 1 93 ? -3.789 -0.354 7.880 1.00 94.06 93 LEU A O 1
ATOM 738 N N . PRO A 1 94 ? -4.029 -2.360 8.823 1.00 92.75 94 PRO A N 1
ATOM 739 C CA . PRO A 1 94 ? -2.760 -2.263 9.536 1.00 92.75 94 PRO A CA 1
ATOM 740 C C . PRO A 1 94 ? -1.554 -2.098 8.599 1.00 92.75 94 PRO A C 1
ATOM 742 O O . PRO A 1 94 ? -1.499 -2.698 7.525 1.00 92.75 94 PRO A O 1
ATOM 745 N N . SER A 1 95 ? -0.532 -1.368 9.050 1.00 91.94 95 SER A N 1
ATOM 746 C CA . SER A 1 95 ? 0.703 -1.117 8.286 1.00 91.94 95 SER A CA 1
ATOM 747 C C . SER A 1 95 ? 1.384 -2.406 7.787 1.00 91.94 95 SER A C 1
ATOM 749 O O . SER A 1 95 ? 1.904 -2.454 6.674 1.00 91.94 95 SER A O 1
ATOM 751 N N . HIS A 1 96 ? 1.338 -3.488 8.569 1.00 91.06 96 HIS A N 1
ATOM 752 C CA . HIS A 1 96 ? 1.919 -4.777 8.189 1.00 91.06 96 HIS A CA 1
ATOM 753 C C . HIS A 1 96 ? 1.179 -5.457 7.026 1.00 91.06 96 HIS A C 1
ATOM 755 O O . HIS A 1 96 ? 1.810 -6.167 6.247 1.00 91.06 96 HIS A O 1
ATOM 761 N N . GLU A 1 97 ? -0.125 -5.220 6.860 1.00 94.56 97 GLU A N 1
ATOM 762 C CA . GLU A 1 97 ? -0.885 -5.702 5.697 1.00 94.56 97 GLU A CA 1
ATOM 763 C C . GLU A 1 97 ? -0.534 -4.895 4.436 1.00 94.56 97 GLU A C 1
ATOM 765 O O . GLU A 1 97 ? -0.459 -5.464 3.346 1.00 94.56 97 GLU A O 1
ATOM 770 N N . LEU A 1 98 ? -0.230 -3.597 4.572 1.00 92.81 98 LEU A N 1
ATOM 771 C CA . LEU A 1 98 ? 0.297 -2.780 3.468 1.00 92.81 98 LEU A CA 1
ATOM 772 C C . LEU A 1 98 ? 1.661 -3.286 2.998 1.00 92.81 98 LEU A C 1
ATOM 774 O O . LEU A 1 98 ? 1.895 -3.434 1.801 1.00 92.81 98 LEU A O 1
ATOM 778 N N . ILE A 1 99 ? 2.554 -3.602 3.937 1.00 92.12 99 ILE A N 1
ATOM 779 C CA . ILE A 1 99 ? 3.853 -4.195 3.603 1.00 92.12 99 ILE A CA 1
ATOM 780 C C . ILE A 1 99 ? 3.686 -5.581 2.989 1.00 92.12 99 ILE A C 1
ATOM 782 O O . ILE A 1 99 ? 4.347 -5.880 1.998 1.00 92.12 99 ILE A O 1
ATOM 786 N N . GLY A 1 100 ? 2.787 -6.408 3.524 1.00 93.94 100 GLY A N 1
ATOM 787 C CA . GLY A 1 100 ? 2.458 -7.704 2.932 1.00 93.94 100 GLY A CA 1
ATOM 788 C C . GLY A 1 100 ? 1.973 -7.573 1.486 1.00 93.94 100 GLY A C 1
ATOM 789 O O . GLY A 1 100 ? 2.432 -8.314 0.622 1.00 93.94 100 GLY A O 1
ATOM 790 N N . THR A 1 101 ? 1.121 -6.581 1.212 1.00 95.88 101 THR A N 1
ATOM 791 C CA . THR A 1 101 ? 0.632 -6.252 -0.136 1.00 95.88 101 THR A CA 1
ATOM 792 C C . THR A 1 101 ? 1.782 -5.891 -1.076 1.00 95.88 101 THR A C 1
ATOM 794 O O . THR A 1 101 ? 1.884 -6.446 -2.170 1.00 95.88 101 THR A O 1
ATOM 797 N N . TYR A 1 102 ? 2.687 -5.011 -0.642 1.00 94.12 102 TYR A N 1
ATOM 798 C CA . TYR A 1 102 ? 3.879 -4.641 -1.408 1.00 94.12 102 TYR A CA 1
ATOM 799 C C . TYR A 1 102 ? 4.777 -5.849 -1.704 1.00 94.12 102 TYR A C 1
ATOM 801 O O . TYR A 1 102 ? 5.159 -6.064 -2.853 1.00 94.12 102 TYR A O 1
ATOM 809 N N . LEU A 1 103 ? 5.089 -6.662 -0.692 1.00 92.44 103 LEU A N 1
A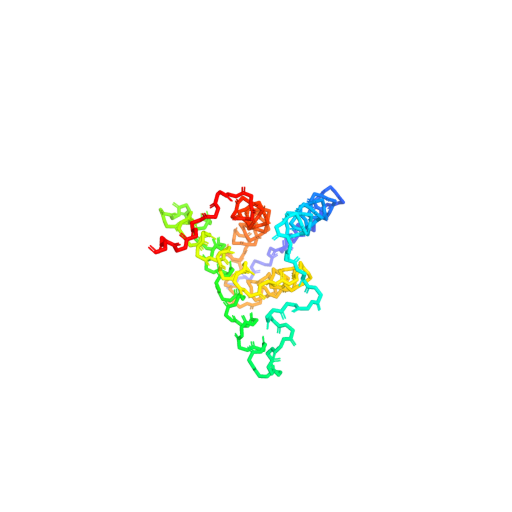TOM 810 C CA . LEU A 1 103 ? 5.969 -7.821 -0.852 1.00 92.44 103 LEU A CA 1
ATOM 811 C C . LEU A 1 103 ? 5.367 -8.870 -1.793 1.00 92.44 103 LEU A C 1
ATOM 813 O O . LEU A 1 103 ? 6.073 -9.371 -2.662 1.00 92.44 103 LEU A O 1
ATOM 817 N N . ALA A 1 104 ? 4.069 -9.155 -1.662 1.00 94.31 104 ALA A N 1
ATOM 818 C CA . ALA A 1 104 ? 3.366 -10.064 -2.564 1.00 94.31 104 ALA A CA 1
ATOM 819 C C . ALA A 1 104 ? 3.321 -9.527 -4.004 1.00 94.31 104 ALA A C 1
ATOM 821 O O . ALA A 1 104 ? 3.480 -10.289 -4.952 1.00 94.31 104 ALA A O 1
ATOM 822 N N . SER A 1 105 ? 3.166 -8.212 -4.175 1.00 94.31 105 SER A N 1
ATOM 823 C CA . SER A 1 105 ? 3.182 -7.580 -5.499 1.00 94.31 105 SER A CA 1
ATOM 824 C C . SER A 1 105 ? 4.545 -7.706 -6.175 1.00 94.31 105 SER A C 1
ATOM 826 O O . SER A 1 105 ? 4.610 -8.023 -7.358 1.00 94.31 105 SER A O 1
ATOM 828 N N . ILE A 1 106 ? 5.635 -7.487 -5.430 1.00 91.25 106 ILE A N 1
ATOM 829 C CA . ILE A 1 106 ? 7.001 -7.668 -5.943 1.00 91.25 106 ILE A CA 1
ATOM 830 C C . ILE A 1 106 ? 7.248 -9.117 -6.363 1.00 91.25 106 ILE A C 1
ATOM 832 O O . ILE A 1 106 ? 7.873 -9.332 -7.396 1.00 91.25 106 ILE A O 1
ATOM 836 N N . ASP A 1 107 ? 6.765 -10.086 -5.583 1.00 89.38 107 ASP A N 1
ATOM 837 C CA . ASP A 1 107 ? 6.910 -11.508 -5.904 1.00 89.38 107 ASP A CA 1
ATOM 838 C C . ASP A 1 107 ? 6.222 -11.841 -7.235 1.00 89.38 107 ASP A C 1
ATOM 840 O O . ASP A 1 107 ? 6.879 -12.330 -8.147 1.00 89.38 107 ASP A O 1
ATOM 844 N N . ILE A 1 108 ? 4.957 -11.436 -7.403 1.00 89.38 108 ILE A N 1
ATOM 845 C CA . ILE A 1 108 ? 4.192 -11.639 -8.647 1.00 89.38 108 ILE A CA 1
ATOM 846 C C . ILE A 1 108 ? 4.848 -10.934 -9.838 1.00 89.38 108 ILE A C 1
ATOM 848 O O . ILE A 1 108 ? 4.988 -11.525 -10.904 1.00 89.38 108 ILE A O 1
ATOM 852 N N . ILE A 1 109 ? 5.282 -9.678 -9.675 1.00 87.75 109 ILE A N 1
ATOM 853 C CA . ILE A 1 109 ? 5.988 -8.940 -10.736 1.00 87.75 109 ILE A CA 1
ATOM 854 C C . ILE A 1 109 ? 7.253 -9.689 -11.165 1.00 87.75 109 ILE A C 1
ATOM 856 O O . ILE A 1 109 ? 7.592 -9.701 -12.342 1.00 87.75 109 ILE A O 1
ATOM 860 N N . ASN A 1 110 ? 7.956 -10.311 -10.222 1.00 84.75 110 ASN A N 1
ATOM 861 C CA . ASN A 1 110 ? 9.195 -11.023 -10.495 1.00 84.75 110 ASN A CA 1
ATOM 862 C C . ASN A 1 110 ? 8.974 -12.428 -11.086 1.00 84.75 110 ASN A C 1
ATOM 864 O O . ASN A 1 110 ? 9.864 -12.927 -11.769 1.00 84.75 110 ASN A O 1
ATOM 868 N N . THR A 1 111 ? 7.847 -13.090 -10.806 1.00 83.31 111 THR A N 1
ATOM 869 C CA . THR A 1 111 ? 7.585 -14.462 -11.280 1.00 83.31 111 THR A CA 1
ATOM 870 C C . THR A 1 111 ? 6.748 -14.530 -12.551 1.00 83.31 111 THR A C 1
ATOM 872 O O . THR A 1 111 ? 6.939 -15.452 -13.342 1.00 83.31 111 THR A O 1
ATOM 875 N N . ASP A 1 112 ? 5.828 -13.583 -12.745 1.00 82.75 112 ASP A N 1
ATOM 876 C CA . ASP A 1 112 ? 4.735 -13.725 -13.715 1.00 82.75 112 ASP A CA 1
ATOM 877 C C . ASP A 1 112 ? 4.822 -12.723 -14.881 1.00 82.75 112 ASP A C 1
ATOM 879 O O . ASP A 1 112 ? 4.034 -12.812 -15.827 1.00 82.75 112 ASP A O 1
ATOM 883 N N . ILE A 1 113 ? 5.765 -11.775 -14.837 1.00 77.44 113 ILE A N 1
ATOM 884 C CA . ILE A 1 113 ? 5.987 -10.768 -15.885 1.00 77.44 113 ILE A CA 1
ATOM 885 C C . ILE A 1 113 ? 7.251 -11.112 -16.678 1.00 77.44 113 ILE A C 1
ATOM 887 O O . ILE A 1 113 ? 8.210 -11.659 -16.137 1.00 77.44 113 ILE A O 1
ATOM 891 N N . ASP A 1 114 ? 7.239 -10.787 -17.974 1.00 78.19 114 ASP A N 1
ATOM 892 C CA . ASP A 1 114 ? 8.407 -10.888 -18.851 1.00 78.19 114 ASP A CA 1
ATOM 893 C C . ASP A 1 114 ? 9.634 -10.195 -18.228 1.00 78.19 114 ASP A C 1
ATOM 895 O O . ASP A 1 114 ? 9.523 -9.083 -17.709 1.00 78.19 114 ASP A O 1
ATOM 899 N N . GLU A 1 115 ? 10.798 -10.853 -18.265 1.00 71.19 115 GLU A N 1
ATOM 900 C CA . GLU A 1 115 ? 12.003 -10.421 -17.541 1.00 71.19 115 GLU A CA 1
ATOM 901 C C . GLU A 1 115 ? 12.446 -8.991 -17.892 1.00 71.19 115 GLU A C 1
ATOM 903 O O . GLU A 1 115 ? 12.915 -8.263 -17.009 1.00 71.19 115 GLU A O 1
ATOM 908 N N . ASP A 1 116 ? 12.268 -8.568 -19.149 1.00 72.81 116 ASP A N 1
ATOM 909 C CA . ASP A 1 116 ? 12.652 -7.227 -19.596 1.00 72.81 116 ASP A CA 1
ATOM 910 C C . ASP A 1 116 ? 11.682 -6.154 -19.059 1.00 72.81 116 ASP A C 1
ATOM 912 O O . ASP A 1 116 ? 12.108 -5.050 -18.721 1.00 72.81 116 ASP A O 1
ATOM 916 N N . GLU A 1 117 ? 10.388 -6.470 -18.915 1.00 75.62 117 GLU A N 1
ATOM 917 C CA . GLU A 1 117 ? 9.390 -5.550 -18.341 1.00 75.62 117 GLU A CA 1
ATOM 918 C C . GLU A 1 117 ? 9.446 -5.551 -16.799 1.00 75.62 117 GLU A C 1
ATOM 920 O O . GLU A 1 117 ? 9.250 -4.515 -16.153 1.00 75.62 117 GLU A O 1
ATOM 925 N N . ALA A 1 118 ? 9.774 -6.697 -16.194 1.00 77.31 118 ALA A N 1
ATOM 926 C CA . ALA A 1 118 ? 9.815 -6.887 -14.749 1.00 77.31 118 ALA A CA 1
ATOM 927 C C . ALA A 1 118 ? 10.832 -5.962 -14.067 1.00 77.31 118 ALA A C 1
ATOM 929 O O . ALA A 1 118 ? 10.519 -5.372 -13.034 1.00 77.31 118 ALA A O 1
ATOM 930 N N . ALA A 1 119 ? 12.026 -5.772 -14.641 1.00 77.38 119 ALA A N 1
ATOM 931 C CA . ALA A 1 119 ? 13.063 -4.930 -14.039 1.00 77.38 119 ALA A CA 1
ATOM 932 C C . ALA A 1 119 ? 12.618 -3.462 -13.869 1.00 77.38 119 ALA A C 1
ATOM 934 O O . ALA A 1 119 ? 12.817 -2.871 -12.799 1.00 77.38 119 ALA A O 1
ATOM 935 N N . ASP A 1 120 ? 11.970 -2.900 -14.891 1.00 79.31 120 ASP A N 1
ATOM 936 C CA . ASP A 1 120 ? 11.472 -1.522 -14.877 1.00 79.31 120 ASP A CA 1
ATOM 937 C C . ASP A 1 120 ? 10.286 -1.372 -13.911 1.00 79.31 120 ASP A C 1
ATOM 939 O O . ASP A 1 120 ? 10.228 -0.443 -13.094 1.00 79.31 120 ASP A O 1
ATOM 943 N N . ILE A 1 121 ? 9.361 -2.337 -13.930 1.00 84.50 121 ILE A N 1
ATOM 944 C CA . ILE A 1 121 ? 8.194 -2.328 -13.043 1.00 84.50 121 ILE A CA 1
ATOM 945 C C . ILE A 1 121 ? 8.607 -2.532 -11.586 1.00 84.50 121 ILE A C 1
ATOM 947 O O . ILE A 1 121 ? 8.042 -1.884 -10.710 1.00 84.50 121 ILE A O 1
ATOM 951 N N . MET A 1 122 ? 9.603 -3.371 -11.293 1.00 84.38 122 MET A N 1
ATOM 952 C CA . MET A 1 122 ? 10.086 -3.613 -9.929 1.00 84.38 122 MET A CA 1
ATOM 953 C C . MET A 1 122 ? 10.584 -2.334 -9.255 1.00 84.38 122 MET A C 1
ATOM 955 O O . MET A 1 122 ? 10.315 -2.098 -8.074 1.00 84.38 122 MET A O 1
ATOM 959 N N . GLU A 1 123 ? 11.323 -1.502 -9.987 1.00 84.69 123 GLU A N 1
ATOM 960 C CA . GLU A 1 123 ? 11.798 -0.225 -9.461 1.00 84.69 123 GLU A CA 1
ATOM 961 C C . GLU A 1 123 ? 10.643 0.762 -9.255 1.00 84.69 123 GLU A C 1
ATOM 963 O O . GLU A 1 123 ? 10.580 1.466 -8.240 1.00 84.69 123 GLU A O 1
ATOM 968 N N . SER A 1 124 ? 9.681 0.769 -10.178 1.00 87.44 124 SER A N 1
ATOM 969 C CA . SER A 1 124 ? 8.447 1.533 -10.015 1.00 87.44 124 SER A CA 1
ATOM 970 C C . SER A 1 124 ? 7.644 1.071 -8.794 1.00 87.44 124 SER A C 1
ATOM 972 O O . SER A 1 124 ? 7.205 1.901 -7.997 1.00 87.44 124 SER A O 1
ATOM 974 N N . ALA A 1 125 ? 7.513 -0.237 -8.579 1.00 89.44 125 ALA A N 1
ATOM 975 C CA . ALA A 1 125 ? 6.824 -0.830 -7.440 1.00 89.44 125 ALA A CA 1
ATOM 976 C C . ALA A 1 125 ? 7.496 -0.432 -6.121 1.00 89.44 125 ALA A C 1
ATOM 978 O O . ALA A 1 125 ? 6.840 0.106 -5.234 1.00 89.44 125 ALA A O 1
ATOM 979 N N . ARG A 1 126 ? 8.828 -0.531 -6.018 1.00 87.38 126 ARG A N 1
ATOM 980 C CA . ARG A 1 126 ? 9.573 -0.027 -4.848 1.00 87.38 126 ARG A CA 1
ATOM 981 C C . ARG A 1 126 ? 9.256 1.434 -4.535 1.00 87.38 126 ARG A C 1
ATOM 983 O O . ARG A 1 126 ? 8.915 1.776 -3.402 1.00 87.38 126 ARG A O 1
ATOM 990 N N . LYS A 1 127 ? 9.311 2.304 -5.547 1.00 88.12 127 LYS A N 1
ATOM 991 C CA . LYS A 1 127 ? 8.973 3.727 -5.390 1.00 88.12 127 LYS A CA 1
ATOM 992 C C . LYS A 1 127 ? 7.496 3.941 -5.072 1.00 88.12 127 LYS A C 1
ATOM 994 O O . LYS A 1 127 ? 7.151 4.951 -4.460 1.00 88.12 127 LYS A O 1
ATOM 999 N N . THR A 1 128 ? 6.609 3.069 -5.539 1.00 91.56 128 THR A N 1
ATOM 1000 C CA . THR A 1 128 ? 5.162 3.150 -5.302 1.00 91.56 128 THR A CA 1
ATOM 1001 C C . THR A 1 128 ? 4.853 2.995 -3.823 1.00 91.56 128 THR A C 1
ATOM 1003 O O . THR A 1 128 ? 4.050 3.770 -3.320 1.00 91.56 128 THR A O 1
ATOM 1006 N N . MET A 1 129 ? 5.559 2.130 -3.085 1.00 93.12 129 MET A N 1
ATOM 1007 C CA . MET A 1 129 ? 5.298 1.939 -1.650 1.00 93.12 129 MET A CA 1
ATOM 1008 C C . MET A 1 129 ? 5.456 3.232 -0.845 1.00 93.12 129 MET A C 1
ATOM 1010 O O . MET A 1 129 ? 4.597 3.595 -0.044 1.00 93.12 129 MET A O 1
ATOM 1014 N N . THR A 1 130 ? 6.538 3.964 -1.100 1.00 90.62 130 THR A N 1
ATOM 1015 C CA . THR A 1 130 ? 6.798 5.256 -0.461 1.00 90.62 130 THR A CA 1
ATOM 1016 C C . THR A 1 130 ? 5.698 6.275 -0.762 1.00 90.62 130 THR A C 1
ATOM 1018 O O . THR A 1 130 ? 5.299 7.032 0.124 1.00 90.62 130 THR A O 1
ATOM 1021 N N . THR A 1 131 ? 5.199 6.287 -2.000 1.00 92.31 131 THR A N 1
ATOM 1022 C CA . THR A 1 131 ? 4.101 7.166 -2.418 1.00 92.31 131 THR A CA 1
ATOM 1023 C C . THR A 1 131 ? 2.768 6.746 -1.8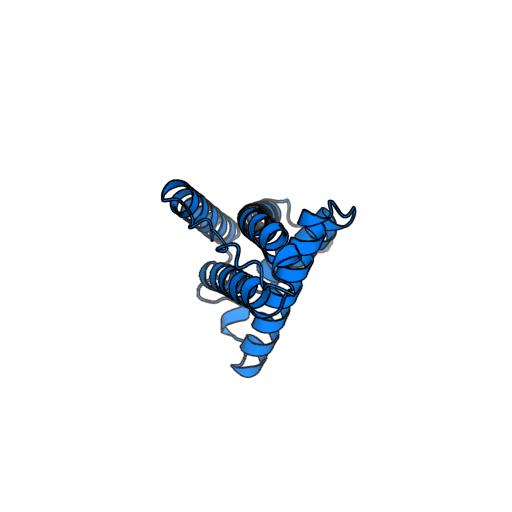03 1.00 92.31 131 THR A C 1
ATOM 1025 O O . THR A 1 131 ? 2.035 7.609 -1.347 1.00 92.31 131 THR A O 1
ATOM 1028 N N . VAL A 1 132 ? 2.487 5.445 -1.716 1.00 94.19 132 VAL A N 1
ATOM 1029 C CA . VAL A 1 132 ? 1.296 4.893 -1.054 1.00 94.19 132 VAL A CA 1
ATOM 1030 C C . VAL A 1 132 ? 1.260 5.282 0.417 1.00 94.19 132 VAL A C 1
ATOM 1032 O O . VAL A 1 132 ? 0.245 5.792 0.878 1.00 94.19 132 VAL A O 1
ATOM 1035 N N . LEU A 1 133 ? 2.354 5.079 1.159 1.00 93.56 133 LEU A N 1
ATOM 1036 C CA . LEU A 1 133 ? 2.401 5.435 2.580 1.00 93.56 133 LEU A CA 1
ATOM 1037 C C . LEU A 1 133 ? 2.200 6.937 2.780 1.00 93.56 133 LEU A C 1
ATOM 1039 O O . LEU A 1 133 ? 1.414 7.333 3.635 1.00 93.56 133 LEU A O 1
ATOM 1043 N N . GLN A 1 134 ? 2.852 7.762 1.955 1.00 93.06 134 GLN A N 1
ATOM 1044 C CA . GLN A 1 134 ? 2.660 9.209 2.013 1.00 93.06 134 GLN A CA 1
ATOM 1045 C C . GLN A 1 134 ? 1.218 9.605 1.677 1.00 93.06 134 GLN A C 1
ATOM 1047 O O . GLN A 1 134 ? 0.606 10.338 2.441 1.00 93.06 134 GLN A O 1
ATOM 1052 N N . GLY A 1 135 ? 0.645 9.071 0.597 1.00 92.44 135 GLY A N 1
ATOM 1053 C CA . GLY A 1 135 ? -0.736 9.349 0.205 1.00 92.44 135 GLY A CA 1
ATOM 1054 C C . GLY A 1 135 ? -1.745 8.914 1.269 1.00 92.44 135 GLY A C 1
ATOM 1055 O O . GLY A 1 135 ? -2.711 9.623 1.533 1.00 92.44 135 GLY A O 1
ATOM 1056 N N . CYS A 1 136 ? -1.493 7.797 1.962 1.00 92.44 136 CYS A N 1
ATOM 1057 C CA . CYS A 1 136 ? -2.316 7.375 3.095 1.00 92.44 136 CYS A CA 1
ATOM 1058 C C . CYS A 1 136 ? -2.194 8.342 4.278 1.00 92.44 136 CYS A C 1
ATOM 1060 O O . CYS A 1 136 ? -3.209 8.678 4.883 1.00 92.44 136 CYS A O 1
ATOM 1062 N N . VAL A 1 137 ? -0.983 8.807 4.607 1.00 92.88 137 VAL A N 1
ATOM 1063 C CA . VAL A 1 137 ? -0.764 9.833 5.644 1.00 92.88 137 VAL A CA 1
ATOM 1064 C C . VAL A 1 137 ? -1.502 11.119 5.290 1.00 92.88 137 VAL A C 1
ATOM 1066 O O . VAL A 1 137 ? -2.179 11.685 6.148 1.00 92.88 137 VAL A O 1
ATOM 1069 N N . ASP A 1 138 ? -1.429 11.554 4.036 1.00 91.25 138 ASP A N 1
ATOM 1070 C CA . ASP A 1 138 ? -2.076 12.776 3.562 1.00 91.25 138 ASP A CA 1
ATOM 1071 C C . ASP A 1 138 ? -3.608 12.631 3.619 1.00 91.25 138 ASP A C 1
ATOM 1073 O O . ASP A 1 138 ? -4.292 13.500 4.164 1.00 91.25 138 ASP A O 1
ATOM 1077 N N . ASN A 1 139 ? -4.151 11.485 3.189 1.00 88.88 139 ASN A N 1
ATOM 1078 C CA . ASN A 1 139 ? -5.574 11.156 3.324 1.00 88.88 139 ASN A CA 1
ATOM 1079 C C . ASN A 1 139 ? -6.028 11.109 4.787 1.00 88.88 139 ASN A C 1
ATOM 1081 O O . ASN A 1 139 ? -7.149 11.527 5.091 1.00 88.88 139 ASN A O 1
ATOM 1085 N N . LEU A 1 140 ? -5.175 10.630 5.697 1.00 87.19 140 LEU A N 1
ATOM 1086 C CA . LEU A 1 140 ? -5.401 10.628 7.145 1.00 87.19 140 LEU A CA 1
ATOM 1087 C C . LEU A 1 140 ? -5.208 12.007 7.795 1.00 87.19 140 LEU A C 1
ATOM 1089 O O . LEU A 1 140 ? -5.753 12.257 8.864 1.00 87.19 140 LEU A O 1
ATOM 1093 N N . SER A 1 141 ? -4.486 12.923 7.161 1.00 83.50 141 SER A N 1
ATOM 1094 C CA . SER A 1 141 ? -4.211 14.262 7.703 1.00 83.50 141 SER A CA 1
ATOM 1095 C C . SER A 1 141 ? -5.136 15.339 7.131 1.00 83.50 141 SER A C 1
ATOM 1097 O O . SER A 1 141 ? -5.266 16.413 7.717 1.00 83.50 141 SER A O 1
ATOM 1099 N N . GLY A 1 142 ? -5.802 15.064 6.005 1.00 74.19 142 GLY A N 1
ATOM 1100 C CA . GLY A 1 142 ? -6.729 15.990 5.354 1.00 74.19 142 GLY A CA 1
ATOM 1101 C C . GLY A 1 142 ? -7.954 16.353 6.211 1.00 74.19 142 GLY A C 1
ATOM 1102 O O . GLY A 1 142 ? -8.273 15.662 7.185 1.00 74.19 142 GLY A O 1
ATOM 1103 N N . PRO A 1 143 ? -8.678 17.435 5.876 1.00 59.09 143 PRO A N 1
ATOM 1104 C CA . PRO A 1 143 ? -9.947 17.746 6.521 1.00 59.09 143 PRO A CA 1
ATOM 1105 C C . PRO A 1 143 ? -10.940 16.609 6.267 1.00 59.09 143 PRO A C 1
ATOM 1107 O O . PRO A 1 143 ? -11.071 16.123 5.145 1.00 59.09 143 PRO A O 1
ATOM 1110 N N . THR A 1 144 ? -11.645 16.169 7.307 1.00 53.81 144 THR A N 1
ATOM 1111 C CA . THR A 1 144 ? -12.740 15.220 7.139 1.00 53.81 144 THR A CA 1
ATOM 1112 C C . THR A 1 144 ? -13.831 15.887 6.311 1.00 53.81 144 THR A C 1
ATOM 1114 O O . THR A 1 144 ? -14.508 16.806 6.772 1.00 53.81 144 THR A O 1
ATOM 1117 N N . SER A 1 145 ? -14.041 15.404 5.088 1.00 45.44 145 SER A N 1
ATOM 1118 C CA . SER A 1 145 ? -15.303 15.576 4.370 1.00 45.44 145 SER A CA 1
ATOM 1119 C C . SER A 1 145 ? -16.379 14.792 5.128 1.00 45.44 145 SER A C 1
ATOM 1121 O O . SER A 1 145 ? -16.784 13.707 4.721 1.00 45.44 145 SER A O 1
ATOM 1123 N N . GLY A 1 146 ? -16.772 15.274 6.309 1.00 35.47 146 GLY A N 1
ATOM 1124 C CA . GLY A 1 146 ? -17.905 14.722 7.037 1.00 35.47 146 GLY A CA 1
ATOM 1125 C C . GLY A 1 146 ? -19.176 14.885 6.198 1.00 35.47 146 GLY A C 1
ATOM 1126 O O . GLY A 1 146 ? -19.264 15.841 5.420 1.00 35.47 146 GLY A O 1
ATOM 1127 N N . PRO A 1 147 ? -20.165 13.985 6.326 1.00 35.38 147 PRO A N 1
ATOM 1128 C CA . PRO A 1 147 ? -21.451 14.205 5.688 1.00 35.38 147 PRO A CA 1
ATOM 1129 C C . PRO A 1 147 ? -22.011 15.538 6.196 1.00 35.38 147 PRO A C 1
ATOM 1131 O O . PRO A 1 147 ? -22.037 15.785 7.405 1.00 35.38 147 PRO A O 1
ATOM 1134 N N . ALA A 1 148 ? -22.418 16.410 5.271 1.00 36.12 148 ALA A N 1
ATOM 1135 C CA . ALA A 1 148 ? -23.253 17.548 5.623 1.00 36.12 148 ALA A CA 1
ATOM 1136 C C . ALA A 1 148 ? -24.491 17.000 6.349 1.00 36.12 148 ALA A C 1
ATOM 1138 O O . ALA A 1 148 ? -25.131 16.074 5.848 1.00 36.12 148 ALA A O 1
ATOM 1139 N N . ILE A 1 149 ? -24.726 17.523 7.554 1.00 38.69 149 ILE A N 1
ATOM 1140 C CA . ILE A 1 149 ? -25.862 17.198 8.427 1.00 38.69 149 ILE A CA 1
ATOM 1141 C C . ILE A 1 149 ? -27.175 17.364 7.659 1.00 38.69 149 ILE A C 1
ATOM 1143 O O . ILE A 1 149 ? -27.307 18.401 6.967 1.00 38.69 149 ILE A O 1
#

pLDDT: mean 83.95, std 15.59, range [35.38, 97.5]

Sequence (149 aa):
MQPTDKPITIQRPTLADARSLIDKMLDYEAAALNRGIDLSSSRFSKLTSAERQLLRAELVADYINLSFSKNRAANNFDYDLQVFCEKICDMSLPSHELIGTYLASIDIINTDIDEDEAADIMESARKTMTTVLQGCVDNLSGPTSGPAI